Protein AF-A0A934KXL6-F1 (afdb_monomer_lite)

Sequence (77 aa):
ISQDINKPVIEDMTVRKPVKPTESIEIKADVQDDQVVKTVKLRYRTNRKDDFKEILLQKDHNDRLFHHIIYSPELIG

pLDDT: mean 85.05, std 8.08, range [49.16, 94.06]

Foldseek 3Di:
DDDFPWDKDKDWPWDPDDDDLQDKGKTKIQIDDPDDDAWDWDWDDLDPPDHTDIDIFGQDPPPRMTIDIGHSVSNVD

Secondary structure (DSSP, 8-state):
-PPP-PPPEEEE--------TTSPEEEEEEEE-SS---EEEEEE-SSSSSPPEEEEEEBPTTTS-EEEEE-HHHHH-

Organism: NCBI:txid291193

Radius of gyration: 14.85 Å; chains: 1; bounding box: 34×19×49 Å

Structure (mmCIF, N/CA/C/O backbone):
data_AF-A0A934KXL6-F1
#
_entry.id   AF-A0A934KXL6-F1
#
loop_
_atom_site.group_PDB
_atom_site.id
_atom_site.type_symbol
_atom_site.label_atom_id
_atom_site.label_alt_id
_atom_site.label_comp_id
_atom_site.label_asym_id
_atom_site.label_entity_id
_atom_site.label_seq_id
_atom_site.pdbx_PDB_ins_code
_atom_site.Cartn_x
_atom_site.Cartn_y
_atom_site.Cartn_z
_atom_site.occupancy
_atom_site.B_iso_or_equiv
_atom_site.auth_seq_id
_atom_site.auth_comp_id
_atom_site.auth_asym_id
_atom_site.auth_atom_id
_atom_site.pdbx_PDB_model_num
ATOM 1 N N . ILE A 1 1 ? -8.367 2.426 32.784 1.00 49.16 1 ILE A N 1
ATOM 2 C CA . ILE A 1 1 ? -7.975 2.602 31.366 1.00 49.16 1 ILE A CA 1
ATOM 3 C C . ILE A 1 1 ? -7.650 1.215 30.842 1.00 49.16 1 ILE A C 1
ATOM 5 O O . ILE A 1 1 ? -6.702 0.625 31.342 1.00 49.16 1 ILE A O 1
ATOM 9 N N . SER A 1 2 ? -8.496 0.641 29.985 1.00 64.88 2 SER A N 1
ATOM 10 C CA . SER A 1 2 ? -8.235 -0.685 29.412 1.00 64.88 2 SER A CA 1
ATOM 11 C C . SER A 1 2 ? -7.171 -0.518 28.333 1.00 64.88 2 SER A C 1
ATOM 13 O O . SER A 1 2 ? -7.367 0.292 27.429 1.00 64.88 2 SER A O 1
ATOM 15 N N . GLN A 1 3 ? -6.024 -1.184 28.471 1.00 65.12 3 GLN A N 1
ATOM 16 C CA . GLN A 1 3 ? -5.018 -1.203 27.411 1.00 65.12 3 GLN A CA 1
ATOM 17 C C . GLN A 1 3 ? -5.541 -2.046 26.255 1.00 65.12 3 GLN A C 1
ATOM 19 O O . GLN A 1 3 ? -6.129 -3.105 26.475 1.00 65.12 3 GLN A O 1
ATOM 24 N N . ASP A 1 4 ? -5.313 -1.562 25.042 1.00 71.06 4 ASP A N 1
ATOM 25 C CA . ASP A 1 4 ? -5.532 -2.364 23.853 1.00 71.06 4 ASP A CA 1
ATOM 26 C C . ASP A 1 4 ? -4.530 -3.508 23.814 1.00 71.06 4 ASP A C 1
ATOM 28 O O . ASP A 1 4 ? -3.321 -3.283 23.903 1.00 71.06 4 ASP A O 1
ATOM 32 N N . ILE A 1 5 ? -5.042 -4.730 23.752 1.00 77.88 5 ILE A N 1
ATOM 33 C CA . ILE A 1 5 ? -4.234 -5.951 23.705 1.00 77.88 5 ILE A CA 1
ATOM 34 C C . ILE A 1 5 ? -4.455 -6.727 22.408 1.00 77.88 5 ILE A C 1
ATOM 36 O O . ILE A 1 5 ? -3.794 -7.747 22.189 1.00 77.88 5 ILE A O 1
ATOM 40 N N . ASN A 1 6 ? -5.378 -6.265 21.567 1.00 81.25 6 ASN A N 1
ATOM 41 C CA . ASN A 1 6 ? -5.699 -6.925 20.321 1.00 81.25 6 ASN A CA 1
ATOM 42 C C . ASN A 1 6 ? -4.721 -6.435 19.260 1.00 81.25 6 ASN A C 1
ATOM 44 O O . ASN A 1 6 ? -4.274 -5.293 19.251 1.00 81.25 6 ASN A O 1
ATOM 48 N N . LYS A 1 7 ? -4.260 -7.367 18.432 1.00 84.00 7 LYS A N 1
ATOM 49 C CA . LYS A 1 7 ? -3.319 -7.041 17.367 1.00 84.00 7 LYS A CA 1
ATOM 50 C C . LYS A 1 7 ? -4.119 -6.719 16.112 1.00 84.00 7 LYS A C 1
ATOM 52 O O . LYS A 1 7 ? -5.066 -7.457 15.832 1.00 84.00 7 LYS A O 1
ATOM 57 N N . PRO A 1 8 ? -3.662 -5.752 15.304 1.00 86.31 8 PRO A N 1
ATOM 58 C CA . PRO A 1 8 ? -4.276 -5.498 14.018 1.00 86.31 8 PRO A CA 1
ATOM 59 C C . PRO A 1 8 ? -4.176 -6.749 13.146 1.00 86.31 8 PRO A C 1
ATOM 61 O O . PRO A 1 8 ? -3.121 -7.387 13.044 1.00 86.31 8 PRO A O 1
ATOM 64 N N . VAL A 1 9 ? -5.283 -7.084 12.500 1.00 90.25 9 VAL A N 1
ATOM 65 C CA . VAL A 1 9 ? -5.364 -8.103 11.463 1.00 90.25 9 VAL A CA 1
ATOM 66 C C . VAL A 1 9 ? -5.004 -7.438 10.140 1.00 90.25 9 VAL A C 1
ATOM 68 O O . VAL A 1 9 ? -5.588 -6.423 9.765 1.00 90.25 9 VAL A O 1
ATOM 71 N N . ILE A 1 10 ? -4.010 -7.997 9.452 1.00 90.19 10 ILE A N 1
ATOM 72 C CA . ILE A 1 10 ? -3.529 -7.512 8.156 1.00 90.19 10 ILE A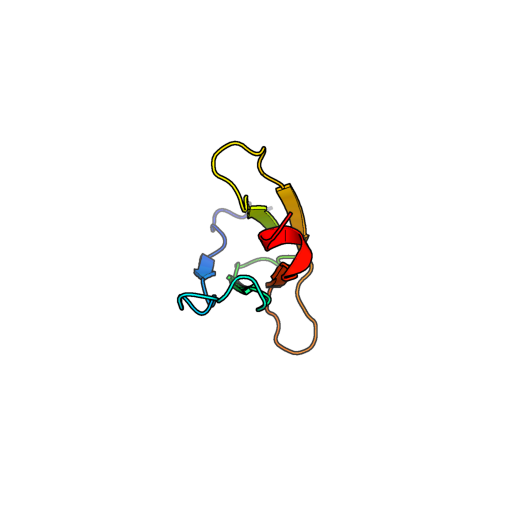 CA 1
ATOM 73 C C . ILE A 1 10 ? -3.827 -8.591 7.120 1.00 90.19 10 ILE A C 1
ATOM 75 O O . ILE A 1 10 ? -3.252 -9.680 7.183 1.00 90.19 10 ILE A O 1
ATOM 79 N N . GLU A 1 11 ? -4.691 -8.280 6.161 1.00 91.50 11 GLU A N 1
ATOM 80 C CA . GLU A 1 11 ? -4.993 -9.131 5.015 1.00 91.50 11 GLU A CA 1
ATOM 81 C C . GLU A 1 11 ? -4.326 -8.571 3.752 1.00 91.50 11 GLU A C 1
ATOM 83 O O . GLU A 1 11 ? -4.537 -7.421 3.367 1.00 91.50 11 GLU A O 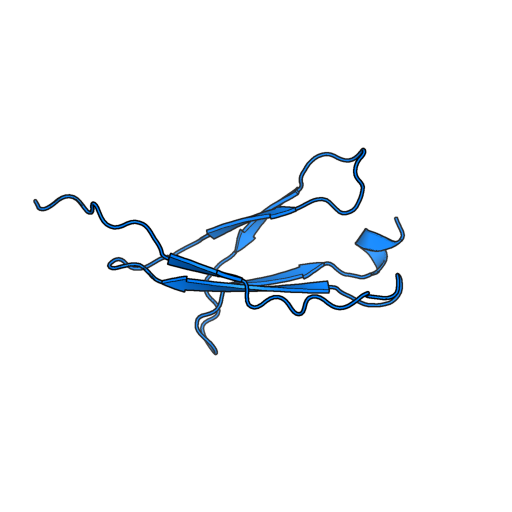1
ATOM 88 N N . ASP A 1 12 ? -3.489 -9.387 3.104 1.00 89.25 12 ASP A N 1
ATOM 89 C CA . ASP A 1 12 ? -2.857 -9.046 1.826 1.00 89.25 12 ASP A CA 1
ATOM 90 C C . ASP A 1 12 ? -3.861 -9.227 0.683 1.00 89.25 12 ASP A C 1
ATOM 92 O O . ASP A 1 12 ? -4.199 -10.351 0.314 1.00 89.25 12 ASP A O 1
ATOM 96 N N . MET A 1 13 ? -4.292 -8.113 0.096 1.00 89.69 13 MET A N 1
ATOM 97 C CA . MET A 1 13 ? -5.191 -8.078 -1.061 1.00 89.69 13 MET A CA 1
ATOM 98 C C . MET A 1 13 ? -4.433 -7.872 -2.381 1.00 89.69 13 MET A C 1
ATOM 100 O O . MET A 1 13 ? -5.038 -7.664 -3.436 1.00 89.69 13 MET A O 1
ATOM 104 N N . THR A 1 14 ? -3.100 -7.910 -2.343 1.00 87.38 14 THR A N 1
ATOM 105 C CA . THR A 1 14 ? -2.249 -7.716 -3.516 1.00 87.38 14 THR A CA 1
ATOM 106 C C . THR A 1 14 ? -2.484 -8.820 -4.544 1.00 87.38 14 THR A C 1
ATOM 108 O O . THR A 1 14 ? -2.424 -10.017 -4.250 1.00 87.38 14 THR A O 1
ATOM 111 N N . VAL A 1 15 ? -2.681 -8.432 -5.804 1.00 84.19 15 VAL A N 1
ATOM 112 C CA . VAL A 1 15 ? -2.817 -9.393 -6.900 1.00 84.19 15 VAL A CA 1
ATOM 113 C C . VAL A 1 15 ? -1.450 -10.006 -7.210 1.00 84.19 15 VAL A C 1
ATOM 115 O O . VAL A 1 15 ? -0.604 -9.403 -7.866 1.00 84.19 15 VAL A O 1
ATOM 118 N N . ARG A 1 16 ? -1.234 -11.247 -6.761 1.00 77.69 16 ARG A N 1
ATOM 119 C CA . ARG A 1 16 ? 0.010 -12.004 -6.978 1.00 77.69 16 ARG A CA 1
ATOM 120 C C . ARG A 1 16 ? 0.062 -12.588 -8.388 1.00 77.69 16 ARG A C 1
ATOM 122 O O . ARG A 1 16 ? -0.134 -13.785 -8.591 1.00 77.69 16 ARG A O 1
ATOM 129 N N . LYS A 1 17 ? 0.301 -11.732 -9.377 1.00 79.25 17 LYS A N 1
ATOM 130 C CA . LYS A 1 17 ? 0.531 -12.133 -10.770 1.00 79.25 17 LYS A CA 1
ATOM 131 C C . LYS A 1 17 ? 1.944 -11.741 -11.201 1.00 79.25 17 LYS A C 1
ATOM 133 O O . LYS A 1 17 ? 2.466 -10.743 -10.709 1.00 79.25 17 LYS A O 1
ATOM 138 N N . PRO A 1 18 ? 2.575 -12.510 -12.104 1.00 75.44 18 PRO A N 1
ATOM 139 C CA . PRO A 1 18 ? 3.809 -12.072 -12.736 1.00 75.44 18 PRO A CA 1
ATOM 140 C C . PRO A 1 18 ? 3.522 -10.783 -13.511 1.00 75.44 18 PRO A C 1
ATOM 142 O O . PRO A 1 18 ? 2.750 -10.793 -14.468 1.00 75.44 18 PRO A O 1
ATOM 145 N N . VAL A 1 19 ? 4.114 -9.681 -13.062 1.00 75.44 19 VAL A N 1
ATOM 146 C CA . VAL A 1 19 ? 4.031 -8.383 -13.734 1.00 75.44 19 VAL A CA 1
ATOM 147 C C . VAL A 1 19 ? 5.167 -8.255 -14.739 1.00 75.44 19 VAL A C 1
ATOM 149 O O . VAL A 1 19 ? 6.287 -8.715 -14.490 1.00 75.44 19 VAL A O 1
ATOM 152 N N . LYS A 1 20 ? 4.898 -7.641 -15.890 1.00 78.69 20 LYS A N 1
ATOM 153 C CA . LYS A 1 20 ? 5.972 -7.254 -16.806 1.00 78.69 20 LYS A CA 1
ATOM 154 C C . LYS A 1 20 ? 6.721 -6.051 -16.230 1.00 78.69 20 LYS A C 1
ATOM 156 O O . LYS A 1 20 ? 6.116 -5.249 -15.525 1.00 78.69 20 LYS A O 1
ATOM 161 N N . PRO A 1 21 ? 7.998 -5.847 -16.593 1.00 71.31 21 PRO A N 1
ATOM 162 C CA . PRO A 1 21 ? 8.757 -4.679 -16.146 1.00 71.31 21 PRO A CA 1
ATOM 163 C C . PRO A 1 21 ? 8.082 -3.349 -16.507 1.00 71.31 21 PRO A C 1
ATOM 165 O O . PRO A 1 21 ? 8.261 -2.363 -15.812 1.00 71.31 21 PRO A O 1
ATOM 168 N N . THR A 1 22 ? 7.281 -3.325 -17.577 1.00 79.75 22 THR A N 1
ATOM 169 C CA . THR A 1 22 ? 6.523 -2.155 -18.043 1.00 79.75 22 THR A CA 1
ATOM 170 C C . THR A 1 22 ? 5.247 -1.876 -17.245 1.00 79.75 22 THR A C 1
ATOM 172 O O . THR A 1 22 ? 4.630 -0.833 -17.449 1.00 79.75 22 THR A O 1
ATOM 175 N N . GLU A 1 23 ? 4.827 -2.788 -16.368 1.00 85.31 23 GLU A N 1
ATOM 176 C CA . GLU A 1 23 ? 3.586 -2.690 -15.598 1.00 85.31 23 GLU A CA 1
ATOM 177 C C . GLU A 1 23 ? 3.870 -2.245 -14.161 1.00 85.31 23 GLU A C 1
ATOM 179 O O . GLU A 1 23 ? 4.858 -2.647 -13.549 1.00 85.31 23 GLU A O 1
ATOM 184 N N . SER A 1 24 ? 2.994 -1.403 -13.618 1.00 87.75 24 SER A N 1
ATOM 185 C CA . SER A 1 24 ? 3.049 -1.012 -12.210 1.00 87.75 24 SER A CA 1
ATOM 186 C C . SER A 1 24 ? 2.519 -2.135 -11.317 1.00 87.75 24 SER A C 1
ATOM 188 O O . SER A 1 24 ? 1.618 -2.880 -11.705 1.00 87.75 24 SER A O 1
ATOM 190 N N . ILE A 1 25 ? 3.042 -2.228 -10.097 1.00 88.50 25 ILE A N 1
ATOM 191 C CA . ILE A 1 25 ? 2.553 -3.155 -9.073 1.00 88.50 25 ILE A CA 1
ATOM 192 C C . ILE A 1 25 ? 1.686 -2.372 -8.100 1.00 88.50 25 ILE A C 1
ATOM 194 O O . ILE A 1 25 ? 2.148 -1.413 -7.487 1.00 88.50 25 ILE A O 1
ATOM 198 N N . GLU A 1 26 ? 0.446 -2.807 -7.928 1.00 90.94 26 GLU A N 1
ATOM 199 C CA . GLU A 1 26 ? -0.461 -2.255 -6.930 1.00 90.94 26 GLU A CA 1
ATOM 200 C C . GLU A 1 26 ? -0.463 -3.158 -5.692 1.00 90.94 26 GLU A C 1
ATOM 202 O O . GLU A 1 26 ? -0.914 -4.302 -5.743 1.00 90.94 26 GLU A O 1
ATOM 207 N N . ILE A 1 27 ? 0.074 -2.645 -4.589 1.00 90.88 27 ILE A N 1
ATOM 208 C CA . ILE A 1 27 ? 0.043 -3.278 -3.273 1.00 90.88 27 ILE A CA 1
ATOM 209 C C . ILE A 1 27 ? -1.228 -2.829 -2.564 1.00 90.88 27 ILE A C 1
ATOM 211 O O . ILE A 1 27 ? -1.467 -1.627 -2.424 1.00 90.88 27 ILE A O 1
ATOM 215 N N . LYS A 1 28 ? -2.016 -3.797 -2.093 1.00 92.12 28 LYS A N 1
ATOM 216 C CA . LYS A 1 28 ? -3.234 -3.550 -1.317 1.00 92.12 28 LYS A CA 1
ATOM 217 C C . LYS A 1 28 ? -3.224 -4.382 -0.056 1.00 92.12 28 LYS A C 1
ATOM 219 O O . LYS A 1 28 ? -2.960 -5.582 -0.110 1.00 92.12 28 LYS A O 1
ATOM 224 N N . ALA A 1 29 ? -3.561 -3.752 1.057 1.00 91.25 29 ALA A N 1
ATOM 225 C CA . ALA A 1 29 ? -3.800 -4.446 2.308 1.00 91.25 29 ALA A CA 1
ATOM 226 C C . ALA A 1 29 ? -5.075 -3.922 2.968 1.00 91.25 29 ALA A C 1
ATOM 228 O O . ALA A 1 29 ? -5.261 -2.704 3.070 1.00 91.25 29 ALA A O 1
ATOM 229 N N . ASP A 1 30 ? -5.915 -4.837 3.445 1.00 91.44 30 ASP A N 1
ATOM 230 C CA . ASP A 1 30 ? -6.932 -4.497 4.434 1.00 91.44 30 ASP A CA 1
ATOM 231 C C . ASP A 1 30 ? -6.303 -4.623 5.819 1.00 91.44 30 ASP A C 1
ATOM 233 O O . ASP A 1 30 ? -5.706 -5.647 6.158 1.00 91.44 30 ASP A O 1
ATOM 237 N N . VAL A 1 31 ? -6.389 -3.553 6.607 1.00 90.31 31 VAL A N 1
ATOM 238 C CA . VAL A 1 31 ? -5.911 -3.556 7.988 1.00 90.31 31 VAL A CA 1
ATOM 239 C C . VAL A 1 31 ? -7.046 -3.137 8.900 1.00 90.31 31 VAL A C 1
ATOM 241 O O . VAL A 1 31 ? -7.548 -2.001 8.853 1.00 90.31 31 VAL A O 1
ATOM 244 N N . GLN A 1 32 ? -7.426 -4.093 9.737 1.00 87.25 32 GLN A N 1
ATOM 245 C CA . GLN A 1 32 ? -8.531 -4.011 10.671 1.00 87.25 32 GLN A CA 1
ATOM 246 C C . GLN A 1 32 ? -7.996 -4.199 12.081 1.00 87.25 32 GLN A C 1
ATOM 248 O O . GLN A 1 32 ? -7.150 -5.051 12.331 1.00 87.25 32 GLN A O 1
ATOM 253 N N . ASP A 1 33 ? -8.479 -3.383 12.999 1.00 86.38 33 ASP A N 1
ATOM 254 C CA . ASP A 1 33 ? -8.105 -3.439 14.403 1.00 86.38 33 ASP A CA 1
ATOM 255 C C . ASP A 1 33 ? -9.300 -2.968 15.229 1.00 86.38 33 ASP A C 1
ATOM 257 O O . ASP A 1 33 ? -10.178 -2.270 14.706 1.00 86.38 33 ASP A O 1
ATOM 261 N N . ASP A 1 34 ? -9.336 -3.333 16.509 1.00 84.56 34 ASP A N 1
ATOM 262 C CA . ASP A 1 34 ? -10.376 -2.848 17.425 1.00 84.56 34 ASP A CA 1
ATOM 263 C C . ASP A 1 34 ? -10.273 -1.327 17.645 1.00 84.56 34 ASP A C 1
ATOM 265 O O . ASP A 1 34 ? -11.246 -0.670 18.028 1.00 84.56 34 ASP A O 1
ATOM 269 N N . GLN A 1 35 ? -9.110 -0.741 17.334 1.00 82.31 35 GLN A N 1
ATOM 270 C CA . GLN A 1 35 ? -8.891 0.700 17.285 1.00 82.31 35 GLN A CA 1
ATOM 271 C C . GLN A 1 35 ? -8.736 1.244 15.870 1.00 82.31 35 GLN A C 1
ATOM 273 O O . GLN A 1 35 ? -8.495 0.547 14.887 1.00 82.31 35 GLN A O 1
ATOM 278 N N . VAL A 1 36 ? -8.860 2.568 15.756 1.00 81.44 36 VAL A N 1
ATOM 279 C CA . VAL A 1 36 ? -8.703 3.239 14.469 1.00 81.44 36 VAL A CA 1
ATOM 280 C C . VAL A 1 36 ? -7.244 3.176 14.000 1.00 81.44 36 VAL A C 1
ATOM 282 O O . VAL A 1 36 ? -6.358 3.855 14.524 1.00 81.44 36 VAL A O 1
ATOM 285 N N . VAL A 1 37 ? -6.994 2.384 12.958 1.00 84.50 37 VAL A N 1
ATOM 286 C CA . VAL A 1 37 ? -5.691 2.330 12.285 1.00 84.50 37 VAL A CA 1
ATOM 287 C C . VAL A 1 37 ? -5.539 3.565 11.401 1.00 84.50 37 VAL A C 1
ATOM 289 O O . VAL A 1 37 ? -6.157 3.669 10.342 1.00 84.50 37 VAL A O 1
ATOM 292 N N . LYS A 1 38 ? -4.725 4.527 11.848 1.00 84.06 38 LYS A N 1
ATOM 293 C CA . LYS A 1 38 ? -4.487 5.786 11.117 1.00 84.06 38 LYS A CA 1
ATOM 294 C C . LYS A 1 38 ? -3.495 5.623 9.969 1.00 84.06 38 LYS A C 1
ATOM 296 O O . LYS A 1 38 ? -3.676 6.205 8.902 1.00 84.06 38 LYS A O 1
ATOM 301 N N . THR A 1 39 ? -2.446 4.842 10.205 1.00 89.12 39 THR A N 1
ATOM 302 C CA . THR A 1 39 ? -1.306 4.735 9.297 1.00 89.12 39 THR A CA 1
ATOM 303 C C . THR A 1 39 ? -0.696 3.350 9.414 1.00 89.12 39 THR A C 1
ATOM 305 O O . THR A 1 39 ? -0.570 2.825 10.520 1.00 89.12 39 THR A O 1
ATOM 308 N N . VAL A 1 40 ? -0.254 2.789 8.294 1.00 90.88 40 VAL A N 1
ATOM 309 C CA . VAL A 1 40 ? 0.537 1.553 8.263 1.00 90.88 40 VAL A CA 1
ATOM 310 C C . VAL A 1 40 ? 1.869 1.826 7.591 1.00 90.88 40 VAL A C 1
ATOM 312 O O . VAL A 1 40 ? 1.980 2.701 6.734 1.00 90.88 40 VAL A O 1
ATOM 315 N N . LYS A 1 41 ? 2.902 1.085 7.981 1.00 93.75 41 LYS A N 1
ATOM 316 C CA . LYS A 1 41 ? 4.206 1.178 7.336 1.00 93.75 41 LYS A CA 1
ATOM 317 C C . LYS A 1 41 ? 4.368 0.025 6.351 1.00 93.75 41 LYS A C 1
ATOM 319 O O . LYS A 1 41 ? 4.461 -1.127 6.767 1.00 93.75 41 LYS A O 1
ATOM 324 N N . LEU A 1 42 ? 4.452 0.343 5.065 1.00 92.00 42 LEU A N 1
ATOM 325 C CA . LEU A 1 42 ? 4.823 -0.602 4.022 1.00 92.00 42 LEU A CA 1
ATOM 326 C C . LEU A 1 42 ? 6.345 -0.632 3.883 1.00 92.00 42 LEU A C 1
ATOM 328 O O . LEU A 1 42 ? 6.977 0.404 3.684 1.00 92.00 42 LEU A O 1
ATOM 332 N N . ARG A 1 43 ? 6.928 -1.830 3.955 1.00 92.88 43 ARG A N 1
ATOM 333 C CA . ARG A 1 43 ? 8.358 -2.055 3.739 1.00 92.88 43 ARG A CA 1
ATOM 334 C C . ARG A 1 43 ? 8.558 -2.993 2.553 1.00 92.88 43 ARG A C 1
ATOM 336 O O . ARG A 1 43 ? 8.190 -4.161 2.638 1.00 92.88 43 ARG A O 1
ATOM 343 N N . TYR A 1 44 ? 9.141 -2.502 1.461 1.00 89.94 44 TYR A N 1
ATOM 344 C CA . TYR A 1 44 ? 9.317 -3.272 0.223 1.00 89.94 44 TYR A CA 1
ATOM 345 C C . TYR A 1 44 ? 10.692 -3.048 -0.412 1.00 89.94 44 TYR A C 1
ATOM 347 O O . TYR A 1 44 ? 11.361 -2.058 -0.144 1.00 89.94 44 TYR A O 1
ATOM 355 N N . ARG A 1 45 ? 11.127 -3.979 -1.263 1.00 89.00 45 ARG A N 1
ATOM 356 C CA . ARG A 1 45 ? 12.322 -3.837 -2.108 1.00 89.00 45 ARG A CA 1
ATOM 357 C C . ARG A 1 45 ? 12.053 -4.465 -3.467 1.00 89.00 45 ARG A C 1
ATOM 359 O O . ARG A 1 45 ? 11.383 -5.495 -3.535 1.00 89.00 45 ARG A O 1
ATOM 366 N N . THR A 1 46 ? 12.559 -3.848 -4.525 1.00 83.50 46 THR A N 1
ATOM 367 C CA . THR A 1 46 ? 12.379 -4.312 -5.909 1.00 83.50 46 THR A CA 1
ATOM 368 C C . THR A 1 46 ? 13.542 -5.202 -6.348 1.00 83.50 46 THR A C 1
ATOM 370 O O . THR A 1 46 ? 13.326 -6.222 -6.998 1.00 83.50 46 THR A O 1
ATOM 373 N N . ASN A 1 47 ? 14.760 -4.906 -5.888 1.00 82.12 47 ASN A N 1
ATOM 374 C CA . ASN A 1 47 ? 15.937 -5.754 -6.052 1.00 82.12 47 ASN A CA 1
ATOM 375 C C . ASN A 1 47 ? 16.330 -6.419 -4.723 1.00 82.12 47 ASN A C 1
ATOM 377 O O . ASN A 1 47 ? 16.135 -5.870 -3.640 1.00 82.12 47 ASN A O 1
ATOM 381 N N . ARG A 1 48 ? 16.941 -7.606 -4.782 1.00 81.81 48 ARG A N 1
ATOM 382 C CA . ARG A 1 48 ? 17.457 -8.297 -3.585 1.00 81.81 48 ARG A CA 1
ATOM 383 C C . ARG A 1 48 ? 18.688 -7.618 -2.984 1.00 81.81 48 ARG A C 1
ATOM 385 O O . ARG A 1 48 ? 18.964 -7.856 -1.811 1.00 81.81 48 ARG A O 1
ATOM 392 N N . LYS A 1 49 ? 19.423 -6.850 -3.794 1.00 83.12 49 LYS A N 1
ATOM 393 C CA . LYS A 1 49 ? 20.640 -6.133 -3.389 1.00 83.12 49 LYS A CA 1
ATOM 394 C C . LYS A 1 49 ? 20.370 -4.739 -2.824 1.00 83.12 49 LYS A C 1
ATOM 396 O O . LYS A 1 49 ? 21.259 -4.204 -2.175 1.00 83.12 49 LYS A O 1
ATOM 401 N N . ASP A 1 50 ? 19.180 -4.193 -3.059 1.00 85.75 50 ASP A N 1
ATOM 402 C CA . ASP A 1 50 ? 18.807 -2.872 -2.566 1.00 85.75 50 ASP A CA 1
ATOM 403 C C . ASP A 1 50 ? 18.278 -2.933 -1.135 1.00 85.75 50 ASP A C 1
ATOM 405 O O . ASP A 1 50 ? 17.717 -3.942 -0.678 1.00 85.75 50 ASP A O 1
ATOM 409 N N . ASP A 1 51 ? 18.431 -1.806 -0.448 1.00 89.81 51 ASP A N 1
ATOM 410 C CA . ASP A 1 51 ? 17.789 -1.556 0.828 1.00 89.81 51 ASP A CA 1
ATOM 411 C C . ASP A 1 51 ? 16.264 -1.550 0.693 1.00 89.81 51 ASP A C 1
ATOM 413 O O . ASP A 1 51 ? 15.674 -1.239 -0.346 1.00 89.81 51 ASP A O 1
ATOM 417 N N . PHE A 1 52 ? 15.600 -1.905 1.789 1.00 90.75 52 PHE A N 1
ATOM 418 C CA . PHE A 1 52 ? 14.151 -1.818 1.850 1.00 90.75 52 PHE A CA 1
ATOM 419 C C . PHE A 1 52 ? 13.712 -0.356 1.874 1.00 90.75 52 PHE A C 1
ATOM 421 O O . PHE A 1 52 ? 14.107 0.402 2.757 1.00 90.75 52 PHE A O 1
ATOM 428 N N . LYS A 1 53 ? 12.809 -0.003 0.966 1.00 90.44 53 LYS A N 1
ATOM 429 C CA . LYS A 1 53 ? 12.042 1.235 1.013 1.00 90.44 53 LYS A CA 1
ATOM 430 C C . LYS A 1 53 ? 10.967 1.111 2.087 1.00 90.44 53 LYS A C 1
ATOM 432 O O . LYS A 1 53 ? 10.273 0.096 2.164 1.00 90.44 53 LYS A O 1
ATOM 437 N N . GLU A 1 54 ? 10.829 2.145 2.904 1.00 94.06 54 GLU A N 1
ATOM 438 C CA . GLU A 1 54 ? 9.775 2.272 3.906 1.00 94.06 54 GLU A CA 1
ATOM 439 C C . GLU A 1 54 ? 8.879 3.453 3.538 1.00 94.06 54 GLU A C 1
ATOM 441 O O . GLU A 1 54 ? 9.353 4.576 3.383 1.00 94.06 54 GLU A O 1
ATOM 446 N N . ILE A 1 55 ? 7.580 3.201 3.414 1.00 92.12 55 ILE A N 1
ATOM 447 C CA . ILE A 1 55 ? 6.569 4.220 3.136 1.00 92.12 55 ILE A CA 1
ATOM 448 C C . ILE A 1 55 ? 5.463 4.114 4.178 1.00 92.12 55 ILE A C 1
ATOM 450 O O . ILE A 1 55 ? 5.063 3.023 4.583 1.00 92.12 55 ILE A O 1
ATOM 454 N N . LEU A 1 56 ? 4.967 5.266 4.619 1.00 93.06 56 LEU A N 1
ATOM 455 C CA . LEU A 1 56 ? 3.784 5.354 5.461 1.00 93.06 56 LEU A CA 1
ATOM 456 C C . LEU A 1 56 ? 2.556 5.502 4.565 1.00 93.06 56 LEU A C 1
ATOM 458 O O . LEU A 1 56 ? 2.446 6.479 3.829 1.00 93.06 56 LEU A O 1
ATOM 462 N N . LEU A 1 57 ? 1.646 4.538 4.639 1.00 91.88 57 LEU A N 1
ATOM 463 C CA . LEU A 1 57 ? 0.380 4.559 3.921 1.00 91.88 57 LEU A CA 1
ATOM 464 C C . LEU A 1 57 ? -0.726 5.021 4.855 1.00 91.88 57 LEU A C 1
ATOM 466 O O . LEU A 1 57 ? -0.817 4.583 6.006 1.00 91.88 57 LEU A O 1
ATOM 470 N N . GLN A 1 58 ? -1.574 5.896 4.335 1.00 91.00 58 GLN A N 1
ATOM 471 C CA . GLN A 1 58 ? -2.815 6.287 4.982 1.00 91.00 58 GLN A CA 1
ATOM 472 C C . GLN A 1 58 ? -3.957 5.443 4.432 1.00 91.00 58 GLN A C 1
ATOM 474 O O . GLN A 1 58 ? -3.894 4.952 3.305 1.00 91.00 58 GLN A O 1
ATOM 479 N N . LYS A 1 59 ? -4.981 5.257 5.261 1.00 88.06 59 LYS A N 1
ATOM 480 C CA . LYS A 1 59 ? -6.184 4.526 4.880 1.00 88.06 59 LYS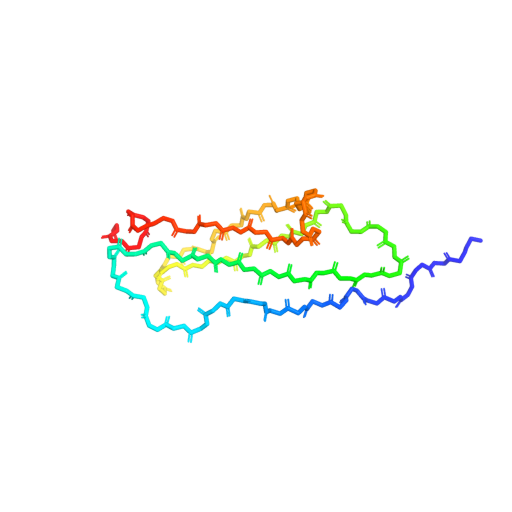 A CA 1
ATOM 481 C C . LYS A 1 59 ? -6.929 5.342 3.827 1.00 88.06 59 LYS A C 1
ATOM 483 O O . LYS A 1 59 ? -7.237 6.507 4.081 1.00 88.06 59 LYS A O 1
ATOM 488 N N . ASP A 1 60 ? -7.193 4.759 2.666 1.00 87.56 60 ASP A N 1
ATOM 489 C CA . ASP A 1 60 ? -7.955 5.425 1.618 1.00 87.56 60 ASP A CA 1
ATOM 490 C C . ASP A 1 60 ? -9.402 5.634 2.088 1.00 87.56 60 ASP A C 1
ATOM 492 O O . ASP A 1 60 ? -10.003 4.787 2.754 1.00 87.56 60 ASP A O 1
ATOM 496 N N . HIS A 1 61 ? -9.964 6.803 1.793 1.00 83.62 61 HIS A N 1
ATOM 497 C CA . HIS A 1 61 ? -11.301 7.159 2.261 1.00 83.62 61 HIS A CA 1
ATOM 498 C C . HIS A 1 61 ? -12.422 6.487 1.455 1.00 83.62 61 HIS A C 1
ATOM 500 O O . HIS A 1 61 ? -13.544 6.401 1.959 1.00 83.62 61 HIS A O 1
ATOM 506 N N . ASN A 1 62 ? -12.142 6.022 0.234 1.00 86.12 62 ASN A N 1
ATOM 507 C CA . ASN A 1 62 ? -13.140 5.455 -0.668 1.00 86.12 62 ASN A CA 1
ATOM 508 C C . ASN A 1 62 ? -13.436 3.993 -0.340 1.00 86.12 62 ASN A C 1
ATOM 510 O O . ASN A 1 62 ? -14.599 3.620 -0.200 1.00 86.12 62 ASN A O 1
ATOM 514 N N . ASP A 1 63 ? -12.398 3.171 -0.203 1.00 87.12 63 ASP A N 1
ATOM 515 C CA . ASP A 1 63 ? -12.526 1.726 0.012 1.00 87.12 63 ASP A CA 1
ATOM 516 C C . ASP A 1 63 ? -12.024 1.261 1.380 1.00 87.12 63 ASP A C 1
ATOM 518 O O . ASP A 1 63 ? -12.205 0.097 1.730 1.00 87.12 63 ASP A O 1
ATOM 522 N N . ARG A 1 64 ? -11.481 2.178 2.196 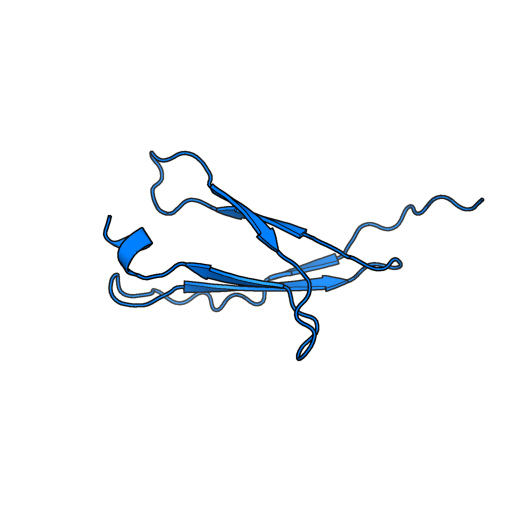1.00 85.94 64 ARG A N 1
ATOM 523 C CA . ARG A 1 64 ? -10.938 1.883 3.527 1.00 85.94 64 ARG A CA 1
ATOM 524 C C . ARG A 1 64 ? -9.756 0.914 3.472 1.00 85.94 64 ARG A C 1
ATOM 526 O O . ARG A 1 64 ? -9.494 0.248 4.470 1.00 85.94 64 ARG A O 1
ATOM 533 N N . LEU A 1 65 ? -9.025 0.864 2.364 1.00 90.75 65 LEU A N 1
ATOM 534 C CA . LEU A 1 65 ? -7.846 0.018 2.208 1.00 90.75 65 LEU A CA 1
ATOM 535 C C . LEU A 1 65 ? -6.557 0.842 2.227 1.00 90.75 65 LEU A C 1
ATOM 537 O O . LEU A 1 65 ? -6.560 2.066 2.104 1.00 90.75 65 LEU A O 1
ATOM 541 N N . PHE A 1 66 ? -5.426 0.164 2.408 1.00 91.94 66 PHE A N 1
ATOM 542 C CA . PHE A 1 66 ? -4.103 0.773 2.303 1.00 91.94 66 PHE A CA 1
ATOM 543 C C . PHE A 1 66 ? -3.487 0.417 0.962 1.00 91.94 66 PHE A C 1
ATOM 545 O O . PHE A 1 66 ? -3.212 -0.755 0.692 1.00 91.94 66 PHE A O 1
ATOM 552 N N . HIS A 1 67 ? -3.288 1.430 0.123 1.00 93.06 67 HIS A N 1
ATOM 553 C CA . HIS A 1 67 ? -2.847 1.263 -1.257 1.00 93.06 67 HIS A CA 1
ATOM 554 C C . HIS A 1 67 ? -1.472 1.879 -1.478 1.00 93.06 67 HIS A C 1
ATOM 556 O O . HIS A 1 67 ? -1.209 2.999 -1.046 1.00 93.06 67 HIS A O 1
ATOM 562 N N . HIS A 1 68 ? -0.614 1.170 -2.208 1.00 93.19 68 HIS A N 1
ATOM 563 C CA . HIS A 1 68 ? 0.637 1.716 -2.726 1.00 93.19 68 HIS A CA 1
ATOM 564 C C . HIS A 1 68 ? 0.882 1.234 -4.147 1.00 93.19 68 HIS A C 1
ATOM 566 O O . HIS A 1 68 ? 0.767 0.042 -4.420 1.00 93.19 68 HIS A O 1
ATOM 572 N N . ILE A 1 69 ? 1.265 2.141 -5.041 1.00 91.06 69 ILE A N 1
ATO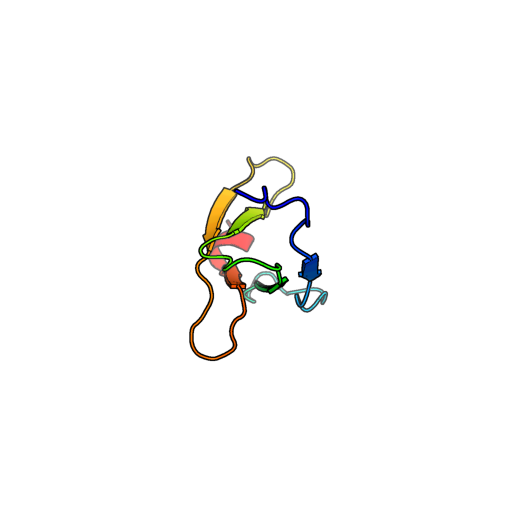M 573 C CA . ILE A 1 69 ? 1.620 1.793 -6.418 1.00 91.06 69 ILE A CA 1
ATOM 574 C C . ILE A 1 69 ? 3.129 1.926 -6.567 1.00 91.06 69 ILE A C 1
ATOM 576 O O . ILE A 1 69 ? 3.688 3.007 -6.396 1.00 91.06 69 ILE A O 1
ATOM 580 N N . ILE A 1 70 ? 3.779 0.819 -6.912 1.00 89.31 70 ILE A N 1
ATOM 581 C CA . ILE A 1 70 ? 5.174 0.802 -7.344 1.00 89.31 70 ILE A CA 1
ATOM 582 C C . ILE A 1 70 ? 5.157 0.946 -8.861 1.00 89.31 70 ILE A C 1
ATOM 584 O O . ILE A 1 70 ? 4.695 0.050 -9.573 1.00 89.31 70 ILE A O 1
ATOM 588 N N . TYR A 1 71 ? 5.621 2.084 -9.360 1.00 88.12 71 TYR A N 1
ATOM 589 C CA . TYR A 1 71 ? 5.578 2.367 -10.790 1.00 88.12 71 TYR A CA 1
ATOM 590 C C . TYR A 1 71 ? 6.653 1.580 -11.544 1.00 88.12 71 TYR A C 1
ATOM 592 O O . TYR A 1 71 ? 7.754 1.371 -11.035 1.00 88.12 71 TYR A O 1
ATOM 600 N N . SER A 1 72 ? 6.365 1.197 -12.790 1.00 86.06 72 SER A N 1
ATOM 601 C CA . SER A 1 72 ? 7.305 0.456 -13.644 1.00 86.06 72 SER A CA 1
ATOM 602 C C . SER A 1 72 ? 8.712 1.065 -13.772 1.00 86.06 72 SER A C 1
ATOM 604 O O . SER A 1 72 ? 9.672 0.293 -13.763 1.00 86.06 72 SER A O 1
ATOM 606 N N . PRO A 1 73 ? 8.920 2.400 -13.798 1.00 85.31 73 PRO A N 1
ATOM 607 C CA . PRO A 1 73 ? 10.270 2.962 -13.809 1.00 85.31 73 PRO A CA 1
ATOM 608 C C . PRO A 1 73 ? 11.099 2.588 -12.572 1.00 85.31 73 PRO A C 1
ATOM 610 O O . PRO A 1 73 ? 12.312 2.463 -12.676 1.00 85.31 73 PRO A O 1
ATOM 613 N N . GLU A 1 74 ? 10.468 2.354 -11.415 1.00 81.88 74 GLU A N 1
ATOM 614 C CA . GLU A 1 74 ? 11.163 1.882 -10.206 1.00 81.88 74 GLU A CA 1
ATOM 615 C C . GLU A 1 74 ? 11.531 0.390 -10.261 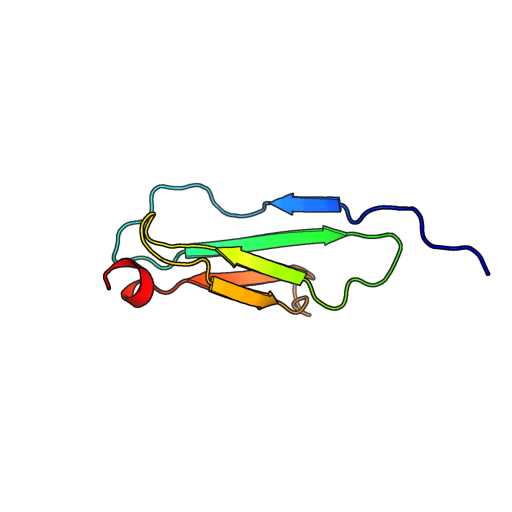1.00 81.88 74 GLU A C 1
ATOM 617 O O . GLU A 1 74 ? 12.317 -0.080 -9.436 1.00 81.88 74 GLU A O 1
ATOM 622 N N . LEU A 1 75 ? 10.931 -0.359 -11.191 1.00 79.06 75 LEU A N 1
ATOM 623 C CA . LEU A 1 75 ? 11.180 -1.786 -11.405 1.00 79.06 75 LEU A CA 1
ATOM 624 C C . LEU A 1 75 ? 12.256 -2.035 -12.467 1.00 79.06 75 LEU A C 1
ATOM 626 O O . LEU A 1 75 ? 12.923 -3.065 -12.418 1.00 79.06 75 LEU A O 1
ATOM 630 N N . ILE A 1 76 ? 12.384 -1.122 -13.434 1.00 74.44 76 ILE A N 1
ATOM 631 C CA . ILE A 1 76 ? 13.337 -1.208 -14.554 1.00 74.44 76 ILE A CA 1
ATOM 632 C C . ILE A 1 76 ? 14.687 -0.543 -14.215 1.00 74.44 76 ILE A C 1
ATOM 634 O O . ILE A 1 76 ? 15.656 -0.770 -14.936 1.00 74.44 76 ILE A O 1
ATOM 638 N N . GLY A 1 77 ? 14.731 0.270 -13.150 1.00 60.47 77 GLY A N 1
ATOM 639 C CA . GLY A 1 77 ? 15.910 1.027 -12.705 1.00 60.47 77 GLY A CA 1
ATOM 640 C C . GLY A 1 77 ? 17.194 0.216 -12.577 1.00 60.47 77 GLY A C 1
ATOM 641 O O . GLY A 1 77 ? 17.140 -0.912 -12.034 1.00 60.47 77 GLY A O 1
#